Protein AF-A0A8B7NC45-F1 (afdb_monomer_lite)

pLDDT: mean 71.76, std 17.16, range [35.25, 95.25]

Radius of gyration: 17.86 Å; chains: 1; bounding box: 54×34×38 Å

InterPro domains:
  IPR001254 Serine proteases, trypsin domain [PF00089] (44-136)
  IPR001254 Serine proteases, trypsin domain [PS50240] (1-141)
  IPR001254 Serine proteases, trypsin domain [SM00020] (1-136)
  IPR009003 Peptidase S1, PA clan [SSF50494] (44-141)
  IPR033116 Serine proteases, trypsin family, serine active site [PS00135] (87-98)
  IPR050127 Serine Proteases (Peptidase S1 Family) [PTHR24264] (43-141)

Foldseek 3Di:
DDPPPFWDWQPVLVVLVVPPPDPPDPPQQPAPFQKFWAQDDQFDPGDTHPDIHIDGKGWDDLVVVCVVCPPVRDPQKTKIFQAASDFHDPPQAQGFGWGQDPVRDIDGQWGFHADPTTRRSGIGMTGGVVVCSVVVSVVCNRPIDGDDDD

Structure (mmCIF, N/CA/C/O backbone):
data_AF-A0A8B7NC45-F1
#
_entry.id   AF-A0A8B7NC45-F1
#
loop_
_atom_site.group_PDB
_atom_site.id
_atom_site.type_symbol
_atom_site.label_atom_id
_atom_site.label_alt_id
_atom_site.label_comp_id
_atom_site.label_asym_id
_atom_site.label_entity_id
_atom_site.label_seq_id
_atom_site.pdbx_PDB_ins_code
_atom_site.Cartn_x
_atom_site.Cartn_y
_atom_site.Cartn_z
_atom_site.occupancy
_atom_site.B_iso_or_equiv
_atom_site.auth_seq_id
_atom_site.auth_comp_id
_atom_site.auth_asym_id
_atom_site.auth_atom_id
_atom_site.pdbx_PDB_model_num
ATOM 1 N N . MET A 1 1 ? 37.643 15.802 -21.378 1.00 38.19 1 MET A N 1
ATOM 2 C CA . MET A 1 1 ? 36.261 15.288 -21.267 1.00 38.19 1 MET A CA 1
ATOM 3 C C . MET A 1 1 ? 36.067 14.907 -19.808 1.00 38.19 1 MET A C 1
ATOM 5 O O . MET A 1 1 ? 36.705 13.965 -19.362 1.00 38.19 1 MET A O 1
ATOM 9 N N . ALA A 1 2 ? 35.367 15.733 -19.028 1.00 36.53 2 ALA A N 1
ATOM 10 C CA . ALA A 1 2 ? 35.261 15.566 -17.579 1.00 36.53 2 ALA A CA 1
ATOM 11 C C . ALA A 1 2 ? 34.209 14.498 -17.244 1.00 36.53 2 ALA A C 1
ATOM 13 O O . ALA A 1 2 ? 33.056 14.626 -17.643 1.00 36.53 2 ALA A O 1
ATOM 14 N N . SER A 1 3 ? 34.607 13.449 -16.526 1.00 48.47 3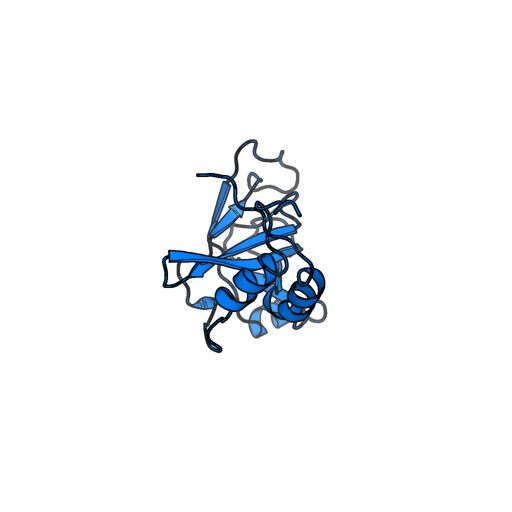 SER A N 1
ATOM 15 C CA . SER A 1 3 ? 33.694 12.470 -15.941 1.00 48.47 3 SER A CA 1
ATOM 16 C C . SER A 1 3 ? 32.981 13.103 -14.744 1.00 48.47 3 SER A C 1
ATOM 18 O O . SER A 1 3 ? 33.560 13.232 -13.665 1.00 48.47 3 SER A O 1
ATOM 20 N N . THR A 1 4 ? 31.726 13.506 -14.911 1.00 51.47 4 THR A N 1
ATOM 21 C CA . THR A 1 4 ? 30.836 13.905 -13.811 1.00 51.47 4 THR A CA 1
ATOM 22 C C . THR A 1 4 ? 30.354 12.652 -13.077 1.00 51.47 4 THR A C 1
ATOM 24 O O . THR A 1 4 ? 29.223 12.202 -13.243 1.00 51.47 4 THR A O 1
ATOM 27 N N . GLY A 1 5 ? 31.253 12.015 -12.329 1.00 62.62 5 GLY A N 1
ATOM 28 C CA . GLY A 1 5 ? 30.969 10.795 -11.585 1.00 62.62 5 GLY A CA 1
ATOM 29 C C . GLY A 1 5 ? 30.358 11.106 -10.230 1.00 62.62 5 GLY A C 1
ATOM 30 O O . GLY A 1 5 ? 31.115 11.269 -9.291 1.00 62.62 5 GLY A O 1
ATOM 31 N N . TRP A 1 6 ? 29.026 11.162 -10.152 1.00 60.03 6 TRP A N 1
ATOM 32 C CA . TRP A 1 6 ? 28.257 10.888 -8.920 1.00 60.03 6 TRP A CA 1
ATOM 33 C C . TRP A 1 6 ? 26.862 10.321 -9.193 1.00 60.03 6 TRP A C 1
ATOM 35 O O . TRP A 1 6 ? 26.222 9.863 -8.255 1.00 60.03 6 TRP A O 1
ATOM 45 N N . CYS A 1 7 ? 26.402 10.314 -10.450 1.00 63.94 7 CYS A N 1
ATOM 46 C CA . CYS A 1 7 ? 25.089 9.809 -10.829 1.00 63.94 7 CYS A CA 1
ATOM 47 C C . CYS A 1 7 ? 25.211 8.884 -12.042 1.00 63.94 7 CYS A C 1
ATOM 49 O O . CYS A 1 7 ? 25.778 9.284 -13.061 1.00 63.94 7 CYS A O 1
ATOM 51 N N . GLN A 1 8 ? 24.705 7.655 -11.936 1.00 62.88 8 GLN A N 1
ATOM 52 C CA . GLN A 1 8 ? 24.682 6.705 -13.049 1.00 62.88 8 GLN A CA 1
ATOM 53 C C . GLN A 1 8 ? 23.299 6.702 -13.720 1.00 62.88 8 GLN A C 1
ATOM 55 O O . GLN A 1 8 ? 22.299 6.572 -13.002 1.00 62.88 8 GLN A O 1
ATOM 60 N N . PRO A 1 9 ? 23.218 6.830 -15.062 1.00 65.19 9 PRO A N 1
ATOM 61 C CA . PRO A 1 9 ? 21.986 6.545 -15.796 1.00 65.19 9 PRO A CA 1
ATOM 62 C C . PRO A 1 9 ? 21.595 5.070 -15.607 1.00 65.19 9 PRO A C 1
ATOM 64 O O . PRO A 1 9 ? 22.456 4.225 -15.351 1.00 65.19 9 PRO A O 1
ATOM 67 N N . ASP A 1 10 ? 20.296 4.778 -15.647 1.00 62.25 10 ASP A N 1
ATOM 68 C CA . ASP A 1 10 ? 19.688 3.455 -15.410 1.00 62.25 10 ASP A CA 1
ATOM 69 C C . ASP A 1 10 ? 19.908 2.864 -14.002 1.00 62.25 10 ASP A C 1
ATOM 71 O O . ASP A 1 10 ? 19.517 1.724 -13.724 1.00 62.25 10 ASP A O 1
ATOM 75 N N . GLY A 1 11 ? 20.535 3.608 -13.083 1.00 60.19 11 GLY A N 1
ATOM 76 C CA . GLY A 1 11 ? 20.840 3.123 -11.736 1.00 60.19 11 GLY A CA 1
ATOM 77 C C . GLY A 1 11 ? 19.583 2.750 -10.946 1.00 60.19 11 GLY A C 1
ATOM 78 O O . GLY A 1 11 ? 19.584 1.767 -10.206 1.00 60.19 11 GLY A O 1
ATOM 79 N N . ILE A 1 12 ? 18.484 3.478 -11.165 1.00 60.53 12 ILE A N 1
ATOM 80 C CA . ILE A 1 12 ? 17.194 3.184 -10.534 1.00 60.53 12 ILE A CA 1
ATOM 81 C C . ILE A 1 12 ? 16.591 1.891 -11.104 1.00 60.53 12 ILE A C 1
ATOM 83 O O . ILE A 1 12 ? 16.144 1.040 -10.336 1.00 60.53 12 ILE A O 1
ATOM 87 N N . ASN A 1 13 ? 16.660 1.676 -12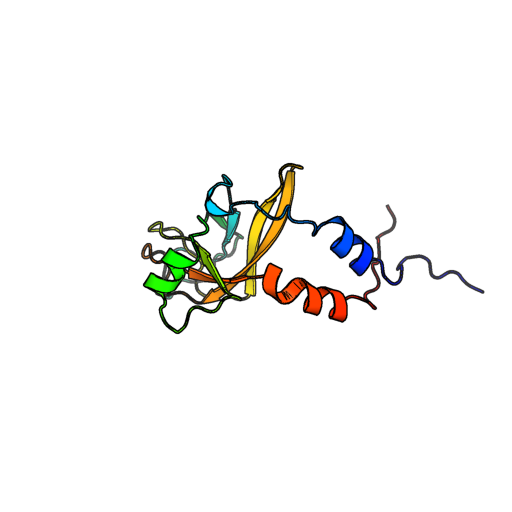.421 1.00 60.00 13 ASN A N 1
ATOM 88 C CA . ASN A 1 13 ? 16.130 0.467 -13.053 1.00 60.00 13 ASN A CA 1
ATOM 89 C C . ASN A 1 13 ? 16.924 -0.799 -12.659 1.00 60.00 13 ASN A C 1
ATOM 91 O O . ASN A 1 13 ? 16.352 -1.868 -12.452 1.00 60.00 13 ASN A O 1
ATOM 95 N N . ARG A 1 14 ? 18.246 -0.695 -12.446 1.00 59.41 14 ARG A N 1
ATOM 96 C CA . ARG A 1 14 ? 19.068 -1.809 -11.919 1.00 59.41 14 ARG A CA 1
ATOM 97 C C . ARG A 1 14 ? 18.696 -2.210 -10.492 1.00 59.41 14 ARG A C 1
ATOM 99 O O . ARG A 1 14 ? 18.745 -3.392 -10.151 1.00 59.41 14 ARG A O 1
ATOM 106 N N . LEU A 1 15 ? 18.315 -1.251 -9.650 1.00 58.78 15 LEU A N 1
ATOM 107 C CA . LEU A 1 15 ? 17.762 -1.568 -8.337 1.00 58.78 15 LEU A CA 1
ATOM 108 C C . LEU A 1 15 ? 16.369 -2.188 -8.492 1.00 58.78 15 LEU A C 1
ATOM 110 O O . LEU A 1 15 ? 16.116 -3.277 -7.995 1.00 58.78 15 LEU A O 1
ATOM 114 N N . VAL A 1 16 ? 15.464 -1.579 -9.248 1.00 58.41 16 VAL A N 1
ATOM 115 C CA . VAL A 1 16 ? 14.107 -2.131 -9.356 1.00 58.41 16 VAL A CA 1
ATOM 116 C C . VAL A 1 16 ? 14.092 -3.544 -9.982 1.00 58.41 16 VAL A C 1
ATOM 118 O O . VAL A 1 16 ? 13.483 -4.465 -9.450 1.00 58.41 16 VAL A O 1
ATOM 121 N N . SER A 1 17 ? 14.890 -3.821 -11.003 1.00 55.88 17 SER A N 1
ATOM 122 C CA . SER A 1 17 ? 14.971 -5.181 -11.565 1.00 55.88 17 SER A CA 1
ATOM 123 C C . SER A 1 17 ? 15.573 -6.230 -10.609 1.00 55.88 17 SER A C 1
ATOM 125 O O . SER A 1 17 ? 15.156 -7.390 -10.631 1.00 55.88 17 SER A O 1
ATOM 127 N N . SER A 1 18 ? 16.521 -5.853 -9.742 1.00 53.59 18 SER A N 1
ATOM 128 C CA . SER A 1 18 ? 17.182 -6.787 -8.810 1.00 53.59 18 SER A CA 1
ATOM 129 C C . SER A 1 18 ? 16.405 -7.036 -7.514 1.00 53.59 18 SER A C 1
ATOM 131 O O . SER A 1 18 ? 16.540 -8.108 -6.926 1.00 53.59 18 SER A O 1
ATOM 133 N N . TRP A 1 19 ? 15.576 -6.081 -7.084 1.00 45.28 19 TRP A N 1
ATOM 134 C CA . TRP A 1 19 ? 14.812 -6.168 -5.837 1.00 45.28 19 TRP A CA 1
ATOM 135 C C . TRP A 1 19 ? 13.393 -6.733 -6.016 1.00 45.28 19 TRP A C 1
ATOM 137 O O . TRP A 1 19 ? 12.831 -7.239 -5.053 1.00 45.28 19 TRP A O 1
ATOM 147 N N . TRP A 1 20 ? 12.805 -6.682 -7.217 1.00 50.03 20 TRP A N 1
ATOM 148 C CA . TRP A 1 20 ? 11.361 -6.916 -7.403 1.00 50.03 20 TRP A CA 1
ATOM 149 C C . TRP A 1 20 ? 10.980 -8.263 -8.028 1.00 50.03 20 TRP A C 1
ATOM 151 O O . TRP A 1 20 ? 9.835 -8.462 -8.441 1.00 50.03 20 TRP A O 1
ATOM 161 N N . HIS A 1 21 ? 11.891 -9.239 -8.021 1.00 41.19 21 HIS A N 1
ATOM 162 C CA . HIS A 1 21 ? 11.524 -10.636 -8.258 1.00 41.19 21 HIS A CA 1
ATOM 163 C C . HIS A 1 21 ? 10.774 -11.181 -7.032 1.00 41.19 21 HIS A C 1
ATOM 165 O O . HIS A 1 21 ? 11.323 -11.946 -6.240 1.00 41.19 21 HIS A O 1
ATOM 171 N N . GLN A 1 22 ? 9.504 -10.797 -6.860 1.00 43.22 22 GLN A N 1
ATOM 172 C CA . GLN A 1 22 ? 8.629 -11.516 -5.940 1.00 43.22 22 GLN A CA 1
ATOM 173 C C . GLN A 1 22 ? 8.532 -12.961 -6.440 1.00 43.22 22 GLN A C 1
ATOM 175 O O . GLN A 1 22 ? 8.171 -13.169 -7.604 1.00 43.22 22 GLN A O 1
ATOM 180 N N . PRO A 1 23 ? 8.831 -13.979 -5.614 1.00 38.34 23 PRO A N 1
ATOM 181 C CA . PRO A 1 23 ? 8.528 -15.344 -5.991 1.00 38.34 23 PRO A CA 1
ATOM 182 C C . PRO A 1 23 ? 7.029 -15.412 -6.282 1.00 38.34 23 PRO A C 1
ATOM 184 O O . PRO A 1 23 ? 6.202 -15.126 -5.410 1.00 38.34 23 PRO A O 1
ATOM 187 N N . ALA A 1 24 ? 6.670 -15.751 -7.519 1.00 35.25 24 ALA A N 1
ATOM 188 C CA . ALA A 1 24 ? 5.295 -16.068 -7.861 1.00 35.25 24 ALA A CA 1
ATOM 189 C C . ALA A 1 24 ? 4.827 -17.178 -6.902 1.00 35.25 24 ALA A C 1
ATOM 191 O O . ALA A 1 24 ? 5.316 -18.302 -6.974 1.00 35.25 24 ALA A O 1
ATOM 192 N N . GLY A 1 25 ? 3.948 -16.840 -5.951 1.00 35.41 25 GLY A N 1
ATOM 193 C CA . GLY A 1 25 ? 3.477 -17.776 -4.923 1.00 35.41 25 GLY A CA 1
ATOM 194 C C . GLY A 1 25 ? 3.689 -17.358 -3.465 1.00 35.41 25 GLY A C 1
ATOM 195 O O . GLY A 1 25 ? 3.297 -18.120 -2.584 1.00 35.41 25 GLY A O 1
ATOM 196 N N . VAL A 1 26 ? 4.244 -16.175 -3.162 1.00 44.62 26 VAL A N 1
ATOM 197 C CA . VAL A 1 26 ? 4.216 -15.667 -1.776 1.00 44.62 26 VAL A CA 1
ATOM 198 C C . VAL A 1 26 ? 2.779 -15.320 -1.396 1.00 44.62 26 VAL A C 1
ATOM 200 O O . VAL A 1 26 ? 2.209 -14.332 -1.864 1.00 44.62 26 VAL A O 1
ATOM 203 N N . ASN A 1 27 ? 2.188 -16.134 -0.525 1.00 44.03 27 ASN A N 1
ATOM 204 C CA . ASN A 1 27 ? 0.921 -15.804 0.095 1.00 44.03 27 ASN A CA 1
ATOM 205 C C . ASN A 1 27 ? 1.149 -14.715 1.154 1.00 44.03 27 ASN A C 1
ATOM 207 O O . ASN A 1 27 ? 1.655 -14.968 2.247 1.00 44.03 27 ASN A O 1
ATOM 211 N N . LEU A 1 28 ? 0.808 -13.475 0.804 1.00 51.44 28 LEU A N 1
ATOM 212 C CA . LEU A 1 28 ? 0.982 -12.298 1.661 1.00 51.44 28 LEU A CA 1
ATOM 213 C C . LEU A 1 28 ? 0.157 -12.373 2.964 1.00 51.44 28 LEU A C 1
ATOM 215 O O . LEU A 1 28 ? 0.430 -11.610 3.894 1.00 51.44 28 LEU A O 1
ATOM 219 N N . SER A 1 29 ? -0.824 -13.285 3.054 1.00 46.84 29 SER A N 1
ATOM 220 C CA . SER A 1 29 ? -1.556 -13.573 4.296 1.00 46.84 29 SER A CA 1
ATOM 221 C C . SER A 1 29 ? -0.726 -14.329 5.337 1.00 46.84 29 SER A C 1
ATOM 223 O O . SER A 1 29 ? -1.064 -14.280 6.522 1.00 46.84 29 SER A O 1
ATOM 225 N N . ASP A 1 30 ? 0.342 -15.009 4.904 1.00 44.97 30 ASP A N 1
ATOM 226 C CA . ASP A 1 30 ? 1.118 -15.959 5.713 1.00 44.97 30 ASP A CA 1
ATOM 227 C C . ASP A 1 30 ? 2.436 -15.356 6.230 1.00 44.97 30 ASP A C 1
ATOM 229 O O . ASP A 1 30 ? 3.199 -16.024 6.927 1.00 44.97 30 ASP A O 1
ATOM 233 N N . GLN A 1 31 ? 2.714 -14.084 5.918 1.00 48.81 31 GLN A N 1
ATOM 234 C CA . GLN A 1 31 ? 3.917 -13.383 6.370 1.00 48.81 31 GLN A CA 1
ATOM 235 C C . GLN A 1 31 ? 3.691 -12.740 7.756 1.00 48.81 31 GLN A C 1
ATOM 237 O O . GLN A 1 31 ? 2.857 -11.836 7.894 1.00 48.81 31 GLN A O 1
ATOM 242 N N . PRO A 1 32 ? 4.415 -13.167 8.812 1.00 39.94 32 PRO A N 1
ATOM 243 C CA . PRO A 1 32 ? 4.353 -12.513 10.112 1.00 39.94 32 PRO A CA 1
ATOM 244 C C . PRO A 1 32 ? 5.039 -11.139 10.042 1.00 39.94 32 PRO A C 1
ATOM 246 O O . PRO A 1 32 ? 6.236 -11.040 9.785 1.00 39.94 32 PRO A O 1
ATOM 249 N N . GLY A 1 33 ? 4.292 -10.063 10.312 1.00 46.00 33 GLY A N 1
ATOM 250 C CA . GLY A 1 33 ? 4.878 -8.732 10.528 1.00 46.00 33 GLY A CA 1
ATOM 251 C C . GLY A 1 33 ? 4.832 -7.759 9.346 1.00 46.00 33 GLY A C 1
ATOM 252 O O . GLY A 1 33 ? 5.761 -6.966 9.172 1.00 46.00 33 GLY A O 1
ATOM 253 N N . ASN A 1 34 ? 3.744 -7.755 8.578 1.00 46.94 34 ASN A N 1
ATOM 254 C CA . ASN A 1 34 ? 3.416 -6.679 7.636 1.00 46.94 34 ASN A CA 1
ATOM 255 C C . ASN A 1 34 ? 3.288 -5.349 8.400 1.00 46.94 34 ASN A C 1
ATOM 257 O O . ASN A 1 34 ? 2.237 -5.041 8.952 1.00 46.94 34 ASN A O 1
ATOM 261 N N . THR A 1 35 ? 4.374 -4.593 8.525 1.00 47.47 35 THR A N 1
ATOM 262 C CA . THR A 1 35 ? 4.425 -3.404 9.382 1.00 47.47 35 THR A CA 1
ATOM 263 C C . THR A 1 35 ? 4.055 -2.178 8.552 1.00 47.47 35 THR A C 1
ATOM 265 O O . THR A 1 35 ? 4.810 -1.760 7.673 1.00 47.47 35 THR A O 1
ATOM 268 N N . LYS A 1 36 ? 2.896 -1.577 8.825 1.00 49.94 36 LYS A N 1
ATOM 269 C CA . LYS A 1 36 ? 2.548 -0.242 8.336 1.00 49.94 36 LYS A CA 1
ATOM 270 C C . LYS A 1 36 ? 3.209 0.803 9.242 1.00 49.94 36 LYS A C 1
ATOM 272 O O . LYS A 1 36 ? 3.256 0.617 10.453 1.00 49.94 36 LYS A O 1
ATOM 277 N N . ARG A 1 37 ? 3.688 1.919 8.680 1.00 43.53 37 ARG A N 1
ATOM 278 C CA . ARG A 1 37 ? 4.028 3.142 9.438 1.00 43.53 37 ARG A CA 1
ATOM 279 C C . ARG A 1 37 ? 2.776 4.046 9.510 1.00 43.53 37 ARG A C 1
ATOM 281 O O . ARG A 1 37 ? 2.091 4.234 8.510 1.00 43.53 37 ARG A O 1
ATOM 288 N N . HIS A 1 38 ? 2.399 4.500 10.700 1.00 49.59 38 HIS A N 1
ATOM 289 C CA . HIS A 1 38 ? 1.213 5.303 11.037 1.00 49.59 38 HIS A CA 1
ATOM 290 C C . HIS A 1 38 ? 1.609 6.730 11.414 1.00 49.59 38 HIS A C 1
ATOM 292 O O . HIS A 1 38 ? 2.679 6.942 11.965 1.00 49.59 38 HIS A O 1
ATOM 298 N N . SER A 1 39 ? 0.726 7.701 11.195 1.00 43.53 39 SER A N 1
ATOM 299 C CA . SER A 1 39 ? 0.867 9.070 11.711 1.00 43.53 39 SER A CA 1
ATOM 300 C C . SER A 1 39 ? -0.423 9.590 12.370 1.00 43.53 39 SER A C 1
ATOM 302 O O . SER A 1 39 ? -0.654 10.795 12.415 1.00 43.53 39 SER A O 1
ATOM 304 N N . MET A 1 40 ? -1.284 8.728 12.933 1.00 51.03 40 MET A N 1
ATOM 305 C CA . MET A 1 40 ? -2.487 9.196 13.646 1.00 51.03 40 MET A CA 1
ATOM 306 C C . MET A 1 40 ? -2.859 8.408 14.899 1.00 51.03 40 MET A C 1
ATOM 308 O O . MET A 1 40 ? -2.735 7.187 14.973 1.00 51.03 40 MET A O 1
ATOM 312 N N . ASN A 1 41 ? -3.393 9.149 15.870 1.00 42.66 41 ASN A N 1
ATOM 313 C CA . ASN A 1 41 ? -3.918 8.652 17.133 1.00 42.66 41 ASN A CA 1
ATOM 314 C C . ASN A 1 41 ? -5.382 8.229 16.902 1.00 42.66 41 ASN A C 1
ATOM 316 O O . ASN A 1 41 ? -6.277 9.044 17.060 1.00 42.66 41 ASN A O 1
ATOM 320 N N . ASN A 1 42 ? -5.613 6.989 16.464 1.00 47.50 42 ASN A N 1
ATOM 321 C CA . ASN A 1 42 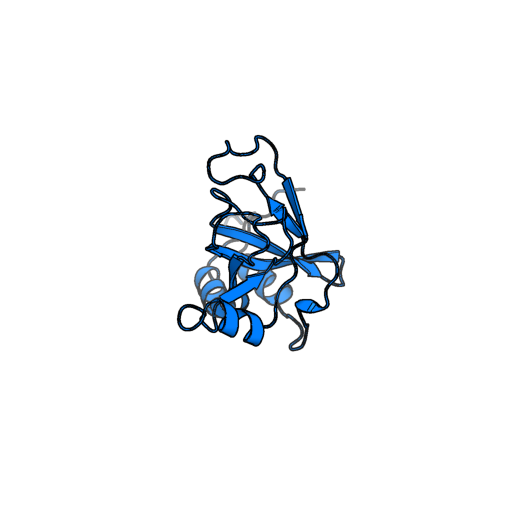? -6.838 6.178 16.629 1.00 47.50 42 ASN A CA 1
ATOM 322 C C . ASN A 1 42 ? -8.256 6.809 16.458 1.00 47.50 42 ASN A C 1
ATOM 324 O O . ASN A 1 42 ? -9.231 6.206 16.897 1.00 47.50 42 ASN A O 1
ATOM 328 N N . ALA A 1 43 ? -8.442 7.993 15.867 1.00 48.72 43 ALA A N 1
ATOM 329 C CA . ALA A 1 43 ? -9.759 8.628 15.819 1.00 48.72 43 ALA A CA 1
ATOM 330 C C . ALA A 1 43 ? -9.965 9.486 14.570 1.00 48.72 43 ALA A C 1
ATOM 332 O O . ALA A 1 43 ? -9.180 10.382 14.257 1.00 48.72 43 ALA A O 1
ATOM 333 N N . THR A 1 44 ? -11.097 9.260 13.903 1.00 49.00 44 THR A N 1
ATOM 334 C CA . THR A 1 44 ? -11.714 10.213 12.979 1.00 49.00 44 THR A CA 1
ATOM 335 C C . THR A 1 44 ? -11.829 11.581 13.663 1.00 49.00 44 THR A C 1
ATOM 337 O O . THR A 1 44 ? -12.587 11.723 14.620 1.00 49.00 44 THR A O 1
ATOM 340 N N . GLY A 1 45 ? -11.061 12.571 13.197 1.00 53.53 45 GLY A N 1
ATOM 341 C CA . GLY A 1 45 ? -11.059 13.938 13.741 1.00 53.53 45 GLY A CA 1
ATOM 342 C C . GLY A 1 45 ? -10.003 14.235 14.816 1.00 53.53 45 GLY A C 1
ATOM 343 O O . GLY A 1 45 ? -10.027 15.321 15.388 1.00 53.53 45 GLY A O 1
ATOM 344 N N . GLY A 1 46 ? -9.079 13.310 15.099 1.00 60.31 46 GLY A N 1
ATOM 345 C CA . GLY A 1 46 ? -7.921 13.576 15.959 1.00 60.31 46 GLY A CA 1
ATOM 346 C C . GLY A 1 46 ? -6.813 14.363 15.246 1.00 60.31 46 GLY A C 1
ATOM 347 O O . GLY A 1 46 ? -6.672 14.292 14.025 1.00 60.31 46 GLY A O 1
ATOM 348 N N . SER A 1 47 ? -5.996 15.096 16.007 1.00 62.91 47 SER A N 1
ATOM 349 C CA . SER A 1 47 ? -4.782 15.723 15.467 1.00 62.91 47 SER A CA 1
ATOM 350 C C . SER A 1 47 ? -3.779 14.658 14.993 1.00 62.91 47 SER A C 1
ATOM 352 O O . SER A 1 47 ? -3.649 13.622 15.659 1.00 62.91 47 SER A O 1
ATOM 354 N N . PRO A 1 48 ? -3.033 14.907 13.897 1.00 66.62 48 PRO A N 1
ATOM 355 C CA . PRO A 1 48 ? -1.929 14.048 13.480 1.00 66.62 48 PRO A CA 1
ATOM 356 C C . PRO A 1 48 ? -0.929 13.813 14.616 1.00 66.62 48 PRO A C 1
ATOM 358 O O . PRO A 1 48 ? -0.722 14.682 15.469 1.00 66.62 48 PRO A O 1
ATOM 361 N N . SER A 1 49 ? -0.301 12.639 14.633 1.00 69.44 49 SER A N 1
ATOM 362 C CA . SER A 1 49 ? 0.747 12.353 15.610 1.00 69.44 49 SER A CA 1
ATOM 363 C C . SER A 1 49 ? 2.012 13.150 15.266 1.00 69.44 49 SER A C 1
ATOM 365 O O . SER A 1 49 ? 2.437 13.115 14.109 1.00 69.44 49 SER A O 1
ATOM 367 N N . PRO A 1 50 ? 2.660 13.834 16.230 1.00 71.44 50 PRO A N 1
ATOM 368 C CA . PRO A 1 50 ? 3.926 14.529 15.981 1.00 71.44 50 PRO A CA 1
ATOM 369 C C . PRO A 1 50 ? 5.103 13.559 15.785 1.00 71.44 50 PRO A C 1
ATOM 371 O O . PRO A 1 50 ? 6.204 13.982 15.442 1.00 71.44 50 PRO A O 1
ATOM 374 N N . VAL A 1 51 ? 4.886 12.263 16.027 1.00 74.81 51 VAL A N 1
ATOM 375 C CA . VAL A 1 51 ? 5.868 11.193 15.868 1.00 74.81 51 VAL A CA 1
ATOM 376 C C . VAL A 1 51 ? 5.337 10.125 14.922 1.00 74.81 51 VAL A C 1
ATOM 378 O O . VAL A 1 51 ? 4.138 9.860 14.852 1.00 74.81 51 VAL A O 1
ATOM 381 N N . LEU A 1 52 ? 6.251 9.492 14.190 1.00 70.81 52 LEU A N 1
ATOM 382 C CA . LEU A 1 52 ? 5.907 8.391 13.304 1.00 70.81 52 LEU A CA 1
ATOM 383 C C . LEU A 1 52 ? 5.606 7.139 14.137 1.00 70.81 52 LEU A C 1
ATOM 385 O O . LEU A 1 52 ? 6.450 6.647 14.881 1.00 70.81 52 LEU A O 1
ATOM 389 N N . LEU A 1 53 ? 4.394 6.631 13.997 1.00 73.69 53 LEU A N 1
ATOM 390 C CA . LEU A 1 53 ? 3.883 5.412 14.607 1.00 73.69 53 LEU A CA 1
ATOM 391 C C . LEU A 1 53 ? 4.009 4.231 13.630 1.00 73.69 53 LEU A C 1
ATOM 393 O O . LEU A 1 53 ? 4.413 4.392 12.478 1.00 73.69 53 LEU A O 1
ATOM 397 N N . ALA A 1 54 ? 3.676 3.020 14.072 1.00 72.19 54 ALA A N 1
ATOM 398 C CA . ALA A 1 54 ? 3.611 1.833 13.224 1.00 72.19 54 ALA A CA 1
ATOM 399 C C . ALA A 1 54 ? 2.640 0.797 13.807 1.00 72.19 54 ALA A C 1
ATOM 401 O O . ALA A 1 54 ? 2.535 0.687 15.026 1.00 72.19 54 ALA A O 1
ATOM 402 N N . VAL A 1 55 ? 1.956 0.032 12.953 1.00 74.12 55 VAL A N 1
ATOM 403 C CA . VAL A 1 55 ? 1.065 -1.063 13.362 1.00 74.12 55 VAL A CA 1
ATOM 404 C C . VAL A 1 55 ? 1.181 -2.217 12.364 1.00 74.12 55 VAL A C 1
ATOM 406 O O . VAL A 1 55 ? 1.311 -1.980 11.157 1.00 74.12 55 VAL A O 1
ATOM 409 N N . PRO A 1 56 ? 1.173 -3.476 12.824 1.00 74.44 56 PRO A N 1
ATOM 410 C CA . PRO A 1 56 ? 1.071 -4.613 11.925 1.00 74.44 56 PRO A CA 1
ATOM 411 C C . PRO A 1 56 ? -0.315 -4.670 11.260 1.00 74.44 56 PRO A C 1
ATOM 413 O O . PRO A 1 56 ? -1.329 -4.410 11.895 1.00 74.44 56 PRO A O 1
ATOM 416 N N . GLN A 1 57 ? -0.382 -5.018 9.975 1.00 76.75 57 GLN A N 1
ATOM 417 C CA . GLN A 1 57 ? -1.636 -5.124 9.220 1.00 76.75 57 GLN A CA 1
ATOM 418 C C . GLN A 1 57 ? -1.708 -6.454 8.473 1.00 76.75 57 GLN A C 1
ATOM 420 O O . GLN A 1 57 ? -0.860 -6.769 7.640 1.00 76.75 57 GLN A O 1
ATOM 425 N N . ARG A 1 58 ? -2.747 -7.253 8.714 1.00 83.31 58 ARG A N 1
ATOM 426 C CA . ARG A 1 58 ? -2.925 -8.516 7.987 1.00 83.31 58 ARG A CA 1
ATOM 427 C C . ARG A 1 58 ? -3.437 -8.239 6.578 1.00 83.31 58 ARG A C 1
ATOM 429 O O . ARG A 1 58 ? -4.506 -7.658 6.442 1.00 83.31 58 ARG A O 1
ATOM 436 N N . ILE A 1 59 ? -2.722 -8.686 5.549 1.00 86.38 59 ILE A N 1
ATOM 437 C CA . ILE A 1 59 ? -3.235 -8.658 4.173 1.00 86.38 59 ILE A CA 1
ATOM 438 C C . ILE A 1 59 ? -4.292 -9.755 4.043 1.00 86.38 59 ILE A C 1
ATOM 440 O O . ILE A 1 59 ? -4.063 -10.893 4.453 1.00 86.38 59 ILE A O 1
ATOM 444 N N . LEU A 1 60 ? -5.459 -9.396 3.515 1.00 88.31 60 LEU A N 1
ATOM 445 C CA . LEU A 1 60 ? -6.585 -10.308 3.357 1.00 88.31 60 LEU A CA 1
ATOM 446 C C . LEU A 1 60 ? -6.650 -10.860 1.932 1.00 88.31 60 LEU A C 1
ATOM 448 O O . LEU A 1 60 ? -6.213 -10.228 0.968 1.00 88.31 60 LEU A O 1
ATOM 452 N N . ASP A 1 61 ? -7.262 -12.034 1.806 1.00 89.94 61 ASP A N 1
ATOM 453 C CA . ASP A 1 61 ? -7.504 -12.675 0.520 1.00 89.94 61 ASP A CA 1
ATOM 454 C C . ASP A 1 61 ? -8.347 -11.803 -0.413 1.00 89.94 61 ASP A C 1
ATOM 456 O O . ASP A 1 61 ? -9.356 -11.214 -0.014 1.00 89.94 61 ASP A O 1
ATOM 460 N N . ALA A 1 62 ? -8.011 -11.805 -1.704 1.00 88.56 62 ALA A N 1
ATOM 461 C CA . ALA A 1 62 ? -8.732 -11.016 -2.703 1.00 88.56 62 ALA A CA 1
ATOM 462 C C . ALA A 1 62 ? -10.226 -11.384 -2.783 1.00 88.56 62 ALA A C 1
ATOM 464 O O . ALA A 1 62 ? -11.062 -10.530 -3.088 1.00 88.56 62 ALA A O 1
ATOM 465 N N . VAL A 1 63 ? -10.580 -12.642 -2.490 1.00 91.38 63 VAL A N 1
ATOM 466 C CA . VAL A 1 63 ? -11.977 -13.099 -2.405 1.00 91.38 63 VAL A CA 1
ATOM 467 C C . VAL A 1 63 ? -12.691 -12.453 -1.219 1.00 91.38 63 VAL A C 1
ATOM 469 O O . VAL A 1 63 ? -13.826 -11.999 -1.368 1.00 91.38 63 VAL A O 1
ATOM 472 N N . VAL A 1 64 ? -12.027 -12.368 -0.063 1.00 91.00 64 VAL A N 1
ATOM 473 C CA . VAL A 1 64 ? -12.559 -11.704 1.134 1.00 91.00 64 VAL A CA 1
ATOM 474 C C . VAL A 1 64 ? -12.738 -10.214 0.858 1.00 91.00 64 VAL A C 1
ATOM 476 O O . VAL A 1 64 ? -13.842 -9.701 1.022 1.00 91.00 64 VAL A O 1
ATOM 479 N N . CYS A 1 65 ? -11.716 -9.539 0.325 1.00 90.81 65 CYS A N 1
ATOM 480 C CA . CYS A 1 65 ? -11.805 -8.123 -0.032 1.00 90.81 65 CYS A CA 1
ATOM 481 C C . CYS A 1 65 ? -12.943 -7.851 -1.028 1.00 90.81 65 CYS A C 1
ATOM 483 O O . CYS A 1 65 ? -13.715 -6.909 -0.863 1.00 90.81 65 CYS A O 1
ATOM 485 N N . ARG A 1 66 ? -13.115 -8.707 -2.042 1.00 93.88 66 ARG A N 1
ATOM 486 C CA . ARG A 1 66 ? -14.199 -8.562 -3.023 1.00 93.88 66 ARG A CA 1
ATOM 487 C C . ARG A 1 66 ? -15.584 -8.726 -2.400 1.00 93.88 66 ARG A C 1
ATOM 489 O O . ARG A 1 66 ? -16.514 -8.060 -2.842 1.00 93.88 66 ARG A O 1
ATOM 496 N N . ARG A 1 67 ? -15.734 -9.581 -1.383 1.00 93.25 67 ARG A N 1
ATOM 497 C CA . ARG A 1 67 ? -16.992 -9.707 -0.627 1.00 93.25 67 ARG A CA 1
ATOM 498 C C . ARG A 1 67 ? -17.284 -8.459 0.206 1.00 93.25 67 ARG A C 1
ATOM 500 O O . ARG A 1 67 ? -18.438 -8.060 0.271 1.00 93.25 67 ARG A O 1
ATOM 507 N N . LEU A 1 68 ? -16.257 -7.841 0.791 1.00 91.00 68 LEU A N 1
ATOM 508 C CA . LEU A 1 68 ? -16.401 -6.651 1.637 1.00 91.00 68 LEU A CA 1
ATOM 509 C C . LEU A 1 68 ? -16.674 -5.373 0.828 1.00 91.00 68 LEU A C 1
ATOM 511 O O . LEU A 1 68 ? -17.570 -4.611 1.166 1.00 91.00 68 LEU A O 1
ATOM 515 N N . PHE A 1 69 ? -15.941 -5.157 -0.267 1.00 91.12 69 PHE A N 1
ATOM 516 C CA . PHE A 1 69 ? -15.982 -3.907 -1.044 1.00 91.12 69 PHE A CA 1
ATOM 517 C C . PHE A 1 69 ? -16.772 -4.017 -2.364 1.00 91.12 69 PHE A C 1
ATOM 519 O O . PHE A 1 69 ? -16.972 -3.028 -3.078 1.00 91.12 69 PHE A O 1
ATOM 526 N N . GLY A 1 70 ? -17.226 -5.219 -2.729 1.00 92.50 70 GLY A N 1
ATOM 527 C CA . GLY A 1 70 ? -18.073 -5.462 -3.895 1.00 92.50 70 GLY A CA 1
ATOM 528 C C . GLY A 1 70 ? -17.470 -4.953 -5.209 1.00 92.50 70 GLY A C 1
ATOM 529 O O . GLY A 1 70 ? -16.303 -5.185 -5.524 1.00 92.50 70 GLY A O 1
ATOM 530 N N . LYS A 1 71 ? -18.282 -4.234 -5.996 1.00 92.00 71 LYS A N 1
ATOM 531 C CA . LYS A 1 71 ? -17.906 -3.706 -7.325 1.00 92.00 71 LYS A CA 1
ATOM 532 C C . LYS A 1 71 ? -16.788 -2.655 -7.299 1.00 92.00 71 LYS A C 1
ATOM 534 O O . LYS A 1 71 ? -16.196 -2.376 -8.350 1.00 92.00 71 LYS A O 1
ATOM 539 N N . TYR A 1 72 ? -16.530 -2.058 -6.136 1.00 90.19 72 TYR A N 1
ATOM 540 C CA . TYR A 1 72 ? -15.489 -1.048 -5.954 1.00 90.19 72 TYR A CA 1
ATOM 541 C C . TYR A 1 72 ? -14.099 -1.679 -5.837 1.00 90.19 72 TYR A C 1
ATOM 543 O O . TYR A 1 72 ? -13.118 -1.029 -6.182 1.00 90.19 72 TYR A O 1
ATOM 551 N N . PHE A 1 73 ? -14.010 -2.961 -5.468 1.00 94.31 73 PHE A N 1
ATOM 552 C CA . PHE A 1 73 ? -12.743 -3.683 -5.415 1.00 94.31 73 PHE A CA 1
ATOM 553 C C . PHE A 1 73 ? -12.264 -4.092 -6.810 1.00 94.31 73 PHE A C 1
ATOM 555 O O . PHE A 1 73 ? -12.947 -4.836 -7.525 1.00 94.31 73 PHE A O 1
ATOM 562 N N . LYS A 1 74 ? -11.079 -3.625 -7.209 1.00 95.25 74 LYS A N 1
ATOM 563 C CA . LYS A 1 74 ? -10.465 -3.928 -8.511 1.00 95.25 74 LYS A CA 1
ATOM 564 C C . LYS A 1 74 ? -9.280 -4.892 -8.363 1.00 95.25 74 LYS A C 1
ATOM 566 O O . LYS A 1 74 ? -8.688 -4.958 -7.293 1.00 95.25 74 LYS A O 1
ATOM 571 N N . PRO A 1 75 ? -8.889 -5.625 -9.426 1.00 94.25 75 PRO A N 1
ATOM 572 C CA . PRO A 1 75 ? -7.706 -6.497 -9.390 1.00 94.25 75 PRO A CA 1
ATOM 573 C C . PRO A 1 75 ? -6.391 -5.776 -9.051 1.00 94.25 75 PRO A C 1
ATOM 575 O O . PRO A 1 75 ? -5.462 -6.406 -8.553 1.00 94.25 75 PRO A O 1
ATOM 578 N N . SER A 1 76 ? -6.331 -4.465 -9.302 1.00 94.44 76 SER A N 1
ATOM 579 C CA . SER A 1 76 ? -5.224 -3.567 -8.954 1.00 94.44 76 SER A CA 1
ATOM 580 C C . SER A 1 76 ? -5.256 -3.070 -7.502 1.00 94.44 76 SER A C 1
ATOM 582 O O . SER A 1 76 ? -4.527 -2.145 -7.147 1.00 94.44 76 SER A O 1
ATOM 584 N N . MET A 1 77 ? -6.096 -3.668 -6.655 1.00 94.88 77 MET A N 1
ATOM 585 C CA . MET A 1 77 ? -6.235 -3.341 -5.238 1.00 94.88 77 MET A CA 1
ATOM 586 C C . MET A 1 77 ? -5.909 -4.554 -4.365 1.00 94.88 77 MET A C 1
ATOM 588 O O . MET A 1 77 ? -6.068 -5.707 -4.772 1.00 94.88 77 MET A O 1
ATOM 592 N N . LEU A 1 78 ? -5.487 -4.281 -3.136 1.00 92.88 78 LEU A N 1
ATOM 593 C CA . LEU A 1 78 ? -5.431 -5.240 -2.034 1.00 92.88 78 LEU A CA 1
ATOM 594 C C . LEU A 1 78 ? -6.125 -4.624 -0.818 1.00 92.88 78 LEU A C 1
ATOM 596 O O . LEU A 1 78 ? -6.268 -3.404 -0.752 1.00 92.88 78 LEU A O 1
ATOM 600 N N . CYS A 1 79 ? -6.568 -5.437 0.137 1.00 90.06 79 CYS A N 1
ATOM 601 C CA . CYS A 1 79 ? -7.055 -4.921 1.411 1.00 90.06 79 CYS A CA 1
ATOM 602 C C . CYS A 1 79 ? -6.284 -5.537 2.576 1.00 90.06 79 CYS A C 1
ATOM 604 O O . CYS A 1 79 ? -5.839 -6.685 2.500 1.00 90.06 79 CYS A O 1
ATOM 606 N N . ALA A 1 80 ? -6.090 -4.751 3.629 1.00 88.31 80 ALA A N 1
ATOM 607 C CA . ALA A 1 80 ? -5.379 -5.174 4.823 1.00 88.31 80 ALA A CA 1
ATOM 608 C C . ALA A 1 80 ? -6.022 -4.580 6.082 1.00 88.31 80 ALA A C 1
ATOM 610 O O . ALA A 1 80 ? -6.722 -3.572 6.005 1.00 88.31 80 ALA A O 1
ATOM 611 N N . GLY A 1 81 ? -5.809 -5.236 7.221 1.00 84.50 81 GLY A N 1
ATOM 612 C CA . GLY A 1 81 ? -6.355 -4.839 8.517 1.00 84.50 81 GLY A CA 1
ATOM 613 C C . GLY A 1 81 ? -7.382 -5.835 9.036 1.00 84.50 81 GLY A C 1
ATOM 614 O O . GLY A 1 81 ? -7.188 -7.047 8.929 1.00 84.50 81 GLY A O 1
ATOM 615 N N . GLY A 1 82 ? -8.466 -5.330 9.625 1.00 74.62 82 GLY A N 1
ATOM 616 C CA . GLY A 1 82 ? -9.491 -6.166 10.258 1.00 74.62 82 GLY A CA 1
ATOM 617 C C . GLY A 1 82 ? -9.345 -6.313 11.778 1.00 74.62 82 GLY A C 1
ATOM 618 O O . GLY A 1 82 ? -10.050 -7.118 12.384 1.00 74.62 82 GLY A O 1
ATOM 619 N N . VAL A 1 83 ? -8.428 -5.565 12.401 1.00 72.44 83 VAL A N 1
ATOM 620 C CA . VAL A 1 83 ? -8.208 -5.562 13.855 1.00 72.44 83 VAL A CA 1
ATOM 621 C C . VAL A 1 83 ? -8.673 -4.225 14.424 1.00 72.44 83 VAL A C 1
ATOM 623 O O . VAL A 1 83 ? -8.278 -3.153 13.969 1.00 72.44 83 VAL A O 1
ATOM 626 N N . LYS A 1 84 ? -9.568 -4.272 15.413 1.00 71.12 84 LYS A N 1
ATOM 627 C CA . LYS A 1 84 ? -10.081 -3.063 16.067 1.00 71.12 84 LYS A CA 1
ATOM 628 C C . LYS A 1 84 ? -8.946 -2.352 16.809 1.00 71.12 84 LYS A C 1
ATOM 630 O O . LYS A 1 84 ? -8.197 -2.996 17.534 1.00 71.12 84 LYS A O 1
ATOM 635 N N . GLY A 1 85 ? -8.854 -1.032 16.667 1.00 66.50 85 GLY A N 1
ATOM 636 C CA . GLY A 1 85 ? -7.752 -0.234 17.215 1.00 66.50 85 GLY A CA 1
ATOM 637 C C . GLY A 1 85 ? -6.522 -0.133 16.302 1.00 66.50 85 GLY A C 1
ATOM 638 O O . GLY A 1 85 ? -5.611 0.624 16.624 1.00 66.50 85 GLY A O 1
ATOM 639 N N . GLU A 1 86 ? -6.497 -0.843 15.167 1.00 69.25 86 GLU A N 1
ATOM 640 C CA . GLU A 1 86 ? -5.343 -0.905 14.263 1.00 69.25 86 GLU A CA 1
ATOM 641 C C . GLU A 1 86 ? -5.749 -0.598 12.816 1.00 69.25 86 GLU A C 1
ATOM 643 O O . GLU A 1 86 ? -6.226 -1.476 12.098 1.00 69.25 86 GLU A O 1
ATOM 648 N N . ASP A 1 87 ? -5.542 0.637 12.354 1.00 60.50 87 ASP A N 1
ATOM 649 C CA . ASP A 1 87 ? -5.874 1.000 10.971 1.00 60.50 87 ASP A CA 1
ATOM 650 C C . ASP A 1 87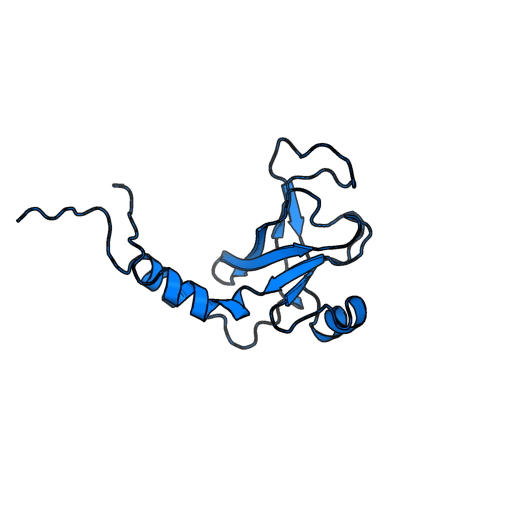 ? -5.126 2.239 10.470 1.00 60.50 87 ASP A C 1
ATOM 652 O O . ASP A 1 87 ? -4.629 3.063 11.246 1.00 60.50 87 ASP A O 1
ATOM 656 N N . SER A 1 88 ? -5.043 2.359 9.150 1.00 63.09 88 SER A N 1
ATOM 657 C CA . SER A 1 88 ? -4.667 3.594 8.465 1.00 63.09 88 SER A CA 1
ATOM 658 C C . SER A 1 88 ? -5.728 4.651 8.736 1.00 63.09 88 SER A C 1
ATOM 660 O O . SER A 1 88 ? -6.915 4.350 8.667 1.00 63.09 88 SER A O 1
ATOM 662 N N . CYS A 1 89 ? -5.327 5.888 9.019 1.00 67.50 89 CYS A N 1
ATOM 663 C CA . CYS A 1 89 ? -6.297 6.964 9.199 1.00 67.50 89 CYS A CA 1
ATOM 664 C C . CYS A 1 89 ? -6.044 8.136 8.254 1.00 67.50 89 CYS A C 1
ATOM 666 O O . CYS A 1 89 ? -5.242 8.047 7.322 1.00 67.50 89 CYS A O 1
ATOM 668 N N . 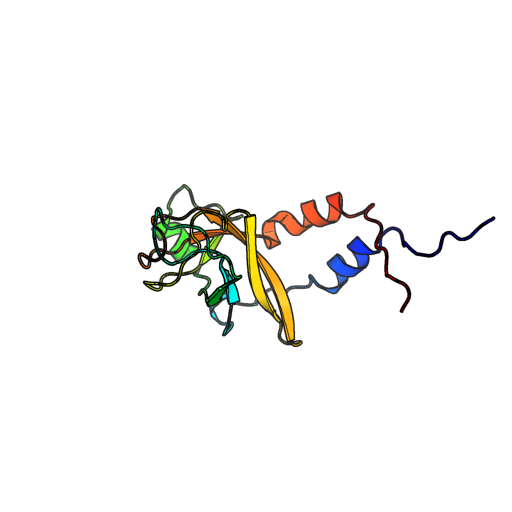GLN A 1 90 ? -6.778 9.229 8.467 1.00 64.94 90 GLN A N 1
ATOM 669 C CA . GLN A 1 90 ? -6.590 10.472 7.727 1.00 64.94 90 GLN A CA 1
ATOM 670 C C . GLN A 1 90 ? -5.098 10.861 7.734 1.00 64.94 90 GLN A C 1
ATOM 672 O O . GLN A 1 90 ? -4.364 10.545 8.660 1.00 64.94 90 GLN A O 1
ATOM 677 N N . GLY A 1 91 ? -4.593 11.473 6.668 1.00 67.50 91 GLY A N 1
ATOM 678 C CA . GLY A 1 91 ? -3.172 11.848 6.587 1.00 67.50 91 GLY A CA 1
ATOM 679 C C . GLY A 1 91 ? -2.167 10.710 6.329 1.00 67.50 91 GLY A C 1
ATOM 680 O O . GLY A 1 91 ? -1.034 11.015 5.981 1.00 67.50 91 GLY A O 1
ATOM 681 N N . ASP A 1 92 ? -2.558 9.430 6.391 1.00 73.00 92 ASP A N 1
ATOM 682 C CA . ASP A 1 92 ? -1.701 8.316 5.938 1.00 73.00 92 ASP A CA 1
ATOM 683 C C . ASP A 1 92 ? -1.835 8.036 4.424 1.00 73.00 92 ASP A C 1
ATOM 685 O O . ASP A 1 92 ? -1.149 7.160 3.896 1.00 73.00 92 ASP A O 1
ATOM 689 N N . SER A 1 93 ? -2.747 8.725 3.725 1.00 81.06 93 SER A N 1
ATOM 690 C CA . SER A 1 93 ? -3.017 8.507 2.295 1.00 81.06 93 SER A CA 1
ATOM 691 C C . SER A 1 93 ? -1.757 8.703 1.449 1.00 81.06 93 SER A C 1
ATOM 693 O O . SER A 1 93 ? -1.012 9.661 1.645 1.00 81.06 93 SER A O 1
ATOM 695 N N . GLY A 1 94 ? -1.491 7.768 0.533 1.00 84.69 94 GLY A N 1
ATOM 696 C CA . GLY A 1 94 ? -0.233 7.715 -0.221 1.00 84.69 94 GLY A CA 1
ATOM 697 C C . GLY A 1 94 ? 0.934 7.061 0.532 1.00 84.69 94 GLY A C 1
ATOM 698 O O . GLY A 1 94 ? 1.986 6.819 -0.057 1.00 84.69 94 GLY A O 1
ATOM 699 N N . GLY A 1 95 ? 0.761 6.730 1.814 1.00 85.88 95 GLY A N 1
ATOM 700 C CA . GLY A 1 95 ? 1.764 6.048 2.620 1.00 85.88 95 GLY A CA 1
ATOM 701 C C . GLY A 1 95 ? 1.974 4.578 2.211 1.00 85.88 95 GLY A C 1
ATOM 702 O O . GLY A 1 95 ? 1.044 3.921 1.736 1.00 85.88 95 GLY A O 1
ATOM 703 N N . PRO A 1 96 ? 3.181 4.026 2.409 1.00 87.38 96 PRO A N 1
ATOM 704 C CA . PRO A 1 96 ? 3.502 2.648 2.038 1.00 87.38 96 PRO A CA 1
ATOM 705 C C . PRO A 1 96 ? 3.036 1.599 3.065 1.00 87.38 96 PRO A C 1
ATOM 707 O O . PRO A 1 96 ? 3.209 1.754 4.277 1.00 87.38 96 PRO A O 1
ATOM 710 N N . LEU A 1 97 ? 2.529 0.476 2.553 1.00 85.56 97 LEU A N 1
ATOM 711 C CA . LEU A 1 97 ? 2.398 -0.800 3.258 1.00 85.56 97 LEU A CA 1
ATOM 712 C C . LEU A 1 97 ? 3.600 -1.682 2.904 1.00 85.56 97 LEU A C 1
ATOM 714 O O . LEU A 1 97 ? 3.813 -1.986 1.726 1.00 85.56 97 LEU A O 1
ATOM 718 N N . PHE A 1 98 ? 4.357 -2.107 3.918 1.00 85.31 98 PHE A N 1
ATOM 719 C CA . PHE A 1 98 ? 5.556 -2.920 3.730 1.00 85.31 98 PHE A CA 1
ATOM 720 C C . PHE A 1 98 ? 5.361 -4.371 4.160 1.00 85.31 98 PHE A C 1
ATOM 722 O O . PHE A 1 98 ? 4.669 -4.653 5.142 1.00 85.31 98 PHE A O 1
ATOM 729 N N . VAL A 1 99 ? 6.080 -5.269 3.493 1.00 81.56 99 VAL A N 1
ATOM 730 C CA . VAL A 1 99 ? 6.355 -6.625 3.984 1.00 81.56 99 VAL A CA 1
ATOM 731 C C . VAL A 1 99 ? 7.844 -6.795 4.230 1.00 81.56 99 VAL A C 1
ATOM 733 O O . VAL A 1 99 ? 8.663 -6.192 3.536 1.00 81.56 99 VAL A O 1
ATOM 736 N N . ARG A 1 100 ? 8.198 -7.599 5.233 1.00 79.06 100 ARG A N 1
ATOM 737 C CA . ARG A 1 100 ? 9.587 -8.008 5.456 1.00 79.06 100 ARG A CA 1
ATOM 738 C C . ARG A 1 100 ? 9.940 -9.117 4.476 1.00 79.06 100 ARG A C 1
ATOM 740 O O . ARG A 1 100 ? 9.178 -10.067 4.330 1.00 79.06 100 ARG A O 1
ATOM 747 N N . THR A 1 101 ? 11.090 -9.004 3.827 1.00 78.88 101 THR A N 1
ATOM 748 C CA . THR A 1 101 ? 11.596 -10.058 2.946 1.00 78.88 101 THR A CA 1
ATOM 749 C C . THR A 1 101 ? 12.312 -11.134 3.770 1.00 78.88 101 THR A C 1
ATOM 751 O O . THR A 1 101 ? 12.828 -10.838 4.855 1.00 78.88 101 THR A O 1
ATOM 754 N N . PRO A 1 102 ? 12.436 -12.373 3.257 1.00 74.44 102 PRO A N 1
ATOM 755 C CA . PRO A 1 102 ? 13.232 -13.419 3.907 1.00 74.44 102 PRO A CA 1
ATOM 756 C C . PRO A 1 102 ? 14.699 -13.024 4.134 1.00 74.44 102 PRO A C 1
ATOM 758 O O . PRO A 1 102 ? 15.351 -13.532 5.040 1.00 74.44 102 PRO A O 1
ATOM 761 N N . THR A 1 103 ? 15.216 -12.096 3.325 1.00 81.25 103 THR A N 1
ATOM 762 C CA . THR A 1 103 ? 16.578 -11.555 3.416 1.00 81.25 103 THR A CA 1
ATOM 763 C C . THR A 1 103 ? 16.722 -10.417 4.437 1.00 81.25 103 THR A C 1
ATOM 765 O O . THR A 1 103 ? 17.808 -9.862 4.577 1.00 81.25 103 THR A O 1
ATOM 768 N N . GLY A 1 104 ? 15.654 -10.059 5.161 1.00 77.88 104 GLY A N 1
ATOM 769 C CA . GLY A 1 104 ? 15.656 -8.998 6.177 1.00 77.88 104 GLY A CA 1
ATOM 770 C C . GLY A 1 104 ? 15.405 -7.583 5.638 1.00 77.88 104 GLY A C 1
ATOM 771 O O . GLY A 1 104 ? 15.434 -6.621 6.408 1.00 77.88 104 GLY A O 1
ATOM 772 N N . GLY A 1 105 ? 15.135 -7.446 4.338 1.00 80.94 105 GLY A N 1
ATOM 773 C CA . GLY A 1 105 ? 14.728 -6.199 3.692 1.00 80.94 105 GLY A CA 1
ATOM 774 C C . GLY A 1 105 ? 13.243 -5.879 3.887 1.00 80.94 105 GLY A C 1
ATOM 775 O O . GLY A 1 105 ? 12.511 -6.609 4.557 1.00 80.94 105 GLY A O 1
ATOM 776 N N . HIS A 1 106 ? 12.795 -4.769 3.297 1.00 80.69 106 HIS A N 1
ATOM 777 C CA . HIS A 1 106 ? 11.382 -4.391 3.246 1.00 80.69 106 HIS A CA 1
ATOM 778 C C . HIS A 1 106 ? 10.974 -4.086 1.805 1.00 80.69 106 HIS A C 1
ATOM 780 O O . HIS A 1 106 ? 11.656 -3.324 1.125 1.00 80.69 106 HIS A O 1
ATOM 786 N N . GLU A 1 107 ? 9.836 -4.621 1.375 1.00 84.31 107 GLU A N 1
ATOM 787 C CA . GLU A 1 107 ? 9.237 -4.352 0.064 1.00 84.31 107 GLU A CA 1
ATOM 788 C C . GLU A 1 107 ? 7.928 -3.583 0.225 1.00 84.31 107 GLU A C 1
ATOM 790 O O . GLU A 1 107 ? 7.134 -3.888 1.118 1.00 84.31 107 GLU A O 1
ATOM 795 N N . VAL A 1 108 ? 7.682 -2.596 -0.643 1.00 88.50 108 VAL A N 1
ATOM 796 C CA . VAL A 1 108 ? 6.400 -1.876 -0.683 1.00 88.50 108 VAL A CA 1
ATOM 797 C C . VAL A 1 108 ? 5.409 -2.693 -1.501 1.00 88.50 108 VAL A C 1
ATOM 799 O O . VAL A 1 108 ? 5.521 -2.782 -2.718 1.00 88.50 108 VAL A O 1
ATOM 802 N N . VAL A 1 109 ? 4.404 -3.264 -0.845 1.00 87.94 109 VAL A N 1
ATOM 803 C CA . VAL A 1 109 ? 3.378 -4.077 -1.522 1.00 87.94 109 VAL A CA 1
ATOM 804 C C . VAL A 1 109 ? 2.089 -3.306 -1.774 1.00 87.94 109 VAL A C 1
ATOM 806 O O . VAL A 1 109 ? 1.317 -3.661 -2.668 1.00 87.94 109 VAL A O 1
ATOM 809 N N . GLY A 1 110 ? 1.855 -2.243 -1.002 1.00 90.25 110 GLY A N 1
ATOM 810 C CA . GLY A 1 110 ? 0.636 -1.452 -1.068 1.00 90.25 110 GLY A CA 1
ATOM 811 C C . GLY A 1 110 ? 0.871 0.037 -0.850 1.00 90.25 110 GLY A C 1
ATOM 812 O O . GLY A 1 110 ? 1.815 0.428 -0.169 1.00 90.25 110 GLY A O 1
ATOM 813 N N . ILE A 1 111 ? -0.022 0.860 -1.394 1.00 90.56 111 ILE A N 1
ATOM 814 C CA . ILE A 1 111 ? -0.090 2.304 -1.128 1.00 90.56 111 ILE A CA 1
ATOM 815 C C . ILE A 1 111 ? -1.464 2.601 -0.531 1.00 90.56 111 ILE A C 1
ATOM 817 O O . ILE A 1 111 ? -2.471 2.203 -1.118 1.00 90.56 111 ILE A O 1
ATOM 821 N N . VAL A 1 112 ? -1.515 3.255 0.635 1.00 88.81 112 VAL A N 1
ATOM 822 C CA . VAL A 1 112 ? -2.770 3.601 1.328 1.00 88.81 112 VAL A CA 1
ATOM 823 C C . VAL A 1 112 ? -3.666 4.388 0.375 1.00 88.81 112 VAL A C 1
ATOM 825 O O . VAL A 1 112 ? -3.237 5.408 -0.167 1.00 88.81 112 VAL A O 1
ATOM 828 N N . SER A 1 113 ? -4.898 3.913 0.173 1.00 88.62 113 SER A N 1
ATOM 829 C CA . SER A 1 113 ? -5.849 4.531 -0.752 1.00 88.62 113 SER A CA 1
ATOM 830 C C . SER A 1 113 ? -7.095 5.027 -0.025 1.00 88.62 113 SER A C 1
ATOM 832 O O . SER A 1 113 ? -7.280 6.235 0.111 1.00 88.62 113 SER A O 1
ATOM 834 N N . PHE A 1 114 ? -7.935 4.118 0.473 1.00 85.94 114 PHE A N 1
ATOM 835 C CA . PHE A 1 114 ? -9.174 4.475 1.164 1.00 85.94 114 PHE A CA 1
ATOM 836 C C . PHE A 1 114 ? -9.590 3.395 2.161 1.00 85.94 114 PHE A C 1
ATOM 838 O O . PHE A 1 114 ? -9.161 2.250 2.079 1.00 85.94 114 PHE A O 1
ATOM 845 N N . GLY A 1 115 ? -10.464 3.754 3.086 1.00 78.75 115 GLY A N 1
ATOM 846 C CA . GL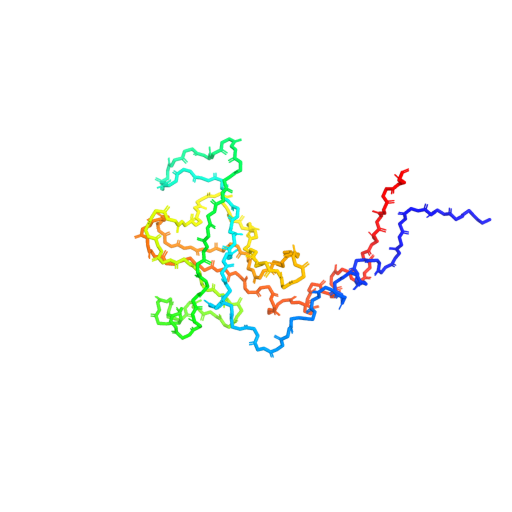Y A 1 115 ? -11.067 2.859 4.062 1.00 78.75 115 GLY A CA 1
ATOM 847 C C . GLY A 1 115 ? -12.240 3.570 4.720 1.00 78.75 115 GLY A C 1
ATOM 848 O O . GLY A 1 115 ? -12.391 4.786 4.569 1.00 78.75 115 GLY A O 1
ATOM 849 N N . ASP A 1 116 ? -13.072 2.810 5.419 1.00 69.38 116 ASP A N 1
ATOM 850 C CA . ASP A 1 116 ? -14.086 3.401 6.288 1.00 69.38 116 ASP A CA 1
ATOM 851 C C . ASP A 1 116 ? -13.430 3.981 7.553 1.00 69.38 116 ASP A C 1
ATOM 853 O O . ASP A 1 116 ? -12.209 3.978 7.699 1.00 69.38 116 ASP A O 1
ATOM 857 N N . ASN A 1 117 ? -14.250 4.514 8.464 1.00 68.44 117 ASN A N 1
ATOM 858 C CA . ASN A 1 117 ? -13.828 5.037 9.765 1.00 68.44 117 ASN A CA 1
ATOM 859 C C . ASN A 1 117 ? -12.666 4.233 10.376 1.00 68.44 117 ASN A C 1
ATOM 861 O O . ASN A 1 117 ? -12.765 3.015 10.562 1.00 68.44 117 ASN A O 1
ATOM 865 N N . CYS A 1 118 ? -11.597 4.947 10.725 1.00 69.69 118 CYS A N 1
ATOM 866 C CA . CYS A 1 118 ? -10.342 4.356 11.161 1.00 69.69 118 CYS A CA 1
ATOM 867 C C . CYS A 1 118 ? -10.529 3.473 12.395 1.00 69.69 118 CYS A C 1
ATOM 869 O O . CYS A 1 118 ? -11.249 3.836 13.328 1.00 69.69 118 CYS A O 1
ATOM 871 N N . ALA A 1 119 ? -9.814 2.352 12.426 1.00 66.50 119 ALA A N 1
ATOM 872 C CA . ALA A 1 119 ? -9.611 1.518 13.611 1.00 66.50 119 ALA A CA 1
ATOM 873 C C . ALA A 1 119 ? -10.902 0.927 14.200 1.00 66.50 119 ALA A C 1
ATOM 875 O O . ALA A 1 119 ? -10.942 0.435 15.331 1.00 66.50 119 ALA A O 1
ATOM 876 N N . THR A 1 120 ? -11.956 0.890 13.389 1.00 70.94 120 THR A N 1
ATOM 877 C CA . THR A 1 120 ? -13.218 0.213 13.698 1.00 70.94 120 THR A CA 1
ATOM 878 C C . THR A 1 120 ? -13.092 -1.309 13.672 1.00 70.94 120 THR A C 1
ATOM 880 O O . THR A 1 120 ? -13.958 -2.005 14.200 1.00 70.94 120 THR A O 1
ATOM 883 N N . GLY A 1 121 ? -12.003 -1.828 13.099 1.00 74.06 121 GLY A N 1
ATOM 884 C CA . GLY A 1 121 ? -11.844 -3.240 12.765 1.00 74.06 121 GLY A CA 1
ATOM 885 C C . GLY A 1 121 ? -12.347 -3.577 11.361 1.00 74.06 121 GLY A C 1
ATOM 886 O O . GLY A 1 121 ? -12.315 -4.743 10.982 1.00 74.06 121 GLY A O 1
ATOM 887 N N . ALA A 1 122 ? -12.783 -2.586 10.575 1.00 82.06 122 ALA A N 1
ATOM 888 C CA . ALA A 1 122 ? -12.909 -2.741 9.132 1.00 82.06 122 ALA A CA 1
ATOM 889 C C . ALA A 1 122 ? -11.509 -2.735 8.483 1.00 82.06 122 ALA A C 1
ATOM 891 O O . ALA A 1 122 ? -10.627 -2.019 8.954 1.00 82.06 122 ALA A O 1
ATOM 892 N N . PRO A 1 123 ? -11.259 -3.540 7.437 1.00 86.12 123 PRO A N 1
ATOM 893 C CA . PRO A 1 123 ? -10.029 -3.426 6.664 1.00 86.12 123 PRO A CA 1
ATOM 894 C C . PRO A 1 123 ? -10.040 -2.169 5.785 1.00 86.12 123 PRO A C 1
ATOM 896 O O . PRO A 1 123 ? -11.099 -1.697 5.373 1.00 86.12 123 PRO A O 1
ATOM 899 N N . ALA A 1 124 ? -8.853 -1.688 5.428 1.00 87.12 124 ALA A N 1
ATOM 900 C CA . ALA A 1 124 ? -8.651 -0.613 4.464 1.00 87.12 124 ALA A CA 1
ATOM 901 C C . ALA A 1 124 ? -8.181 -1.162 3.107 1.00 87.12 124 ALA A C 1
ATOM 903 O O . ALA A 1 124 ? -7.614 -2.256 3.011 1.00 87.12 124 ALA A O 1
ATOM 904 N N . VAL A 1 125 ? -8.410 -0.393 2.045 1.00 91.31 125 VAL A N 1
ATOM 905 C CA . VAL A 1 125 ? -7.986 -0.681 0.673 1.00 91.31 125 VAL A CA 1
ATOM 906 C C . VAL A 1 125 ? -6.709 0.079 0.330 1.00 91.31 125 VAL A C 1
ATOM 908 O O . VAL A 1 125 ? -6.553 1.275 0.588 1.00 91.31 125 VAL A O 1
ATOM 911 N N . TYR A 1 126 ? -5.810 -0.638 -0.332 1.00 92.38 126 TYR A N 1
ATOM 912 C CA . TYR A 1 126 ? -4.531 -0.153 -0.818 1.00 92.38 126 TYR A CA 1
ATOM 913 C C . TYR A 1 126 ? -4.426 -0.399 -2.323 1.00 92.38 126 TYR A C 1
ATOM 915 O O . TYR A 1 126 ? -4.931 -1.398 -2.847 1.00 92.38 126 TYR A O 1
ATOM 923 N N . THR A 1 127 ? -3.705 0.473 -3.019 1.00 94.12 127 THR A N 1
ATOM 924 C CA . THR A 1 127 ? -3.242 0.208 -4.386 1.00 94.12 127 THR A CA 1
ATOM 925 C C . THR A 1 127 ? -2.251 -0.947 -4.347 1.00 94.12 127 THR A C 1
ATOM 927 O O . THR A 1 127 ? -1.287 -0.891 -3.589 1.00 94.12 127 THR A O 1
ATOM 930 N N . LYS A 1 128 ? -2.455 -1.985 -5.161 1.00 93.38 128 LYS A N 1
ATOM 931 C CA . LYS A 1 128 ? -1.539 -3.125 -5.263 1.00 93.38 128 LYS A CA 1
ATOM 932 C C . LYS A 1 128 ? -0.339 -2.743 -6.129 1.00 93.38 128 LYS A C 1
ATOM 934 O O . LYS A 1 128 ? -0.469 -2.705 -7.349 1.00 93.38 128 LYS A O 1
ATOM 939 N N . VAL A 1 129 ? 0.824 -2.509 -5.516 1.00 92.38 129 VAL A N 1
ATOM 940 C CA . VAL A 1 129 ? 2.039 -2.039 -6.221 1.00 92.38 129 VAL A CA 1
ATOM 941 C C . VAL A 1 129 ? 2.429 -2.972 -7.365 1.00 92.38 129 VAL A C 1
ATOM 943 O O . VAL A 1 129 ? 2.699 -2.505 -8.466 1.00 92.38 129 VAL A O 1
ATOM 946 N N . ALA A 1 130 ? 2.334 -4.287 -7.149 1.00 89.75 130 ALA A N 1
ATOM 947 C CA . ALA A 1 130 ? 2.631 -5.296 -8.166 1.00 89.75 130 ALA A CA 1
ATOM 948 C C . ALA A 1 130 ? 1.846 -5.108 -9.483 1.00 89.75 130 ALA A C 1
ATOM 950 O O . ALA A 1 130 ? 2.338 -5.461 -10.548 1.00 89.75 130 ALA A O 1
ATOM 951 N N . SER A 1 131 ? 0.637 -4.535 -9.437 1.00 92.81 131 SER A N 1
ATOM 952 C CA . SER A 1 131 ? -0.169 -4.270 -10.639 1.00 92.81 131 SER A CA 1
ATOM 953 C C . SER A 1 131 ? 0.335 -3.096 -11.480 1.00 92.81 131 SER A C 1
ATOM 955 O O . SER A 1 131 ? -0.118 -2.940 -12.609 1.00 92.81 131 SER A O 1
ATOM 957 N N . PHE A 1 132 ? 1.240 -2.282 -10.939 1.00 93.50 132 PHE A N 1
ATOM 958 C CA . PHE A 1 132 ? 1.770 -1.082 -11.582 1.00 93.50 132 PHE A CA 1
ATOM 959 C C . PHE A 1 132 ? 3.284 -1.150 -11.800 1.00 93.50 132 PHE A C 1
ATOM 961 O O . PHE A 1 132 ? 3.844 -0.175 -12.286 1.00 93.50 132 PHE A O 1
ATOM 968 N N . LEU A 1 133 ? 3.943 -2.275 -11.492 1.00 87.44 133 LEU A N 1
ATOM 969 C CA . LEU A 1 133 ? 5.391 -2.423 -11.685 1.00 87.44 133 LEU A CA 1
ATOM 970 C C . LEU A 1 133 ? 5.848 -2.100 -13.115 1.00 87.44 133 LEU A C 1
ATOM 972 O O . LEU A 1 133 ? 6.767 -1.296 -13.222 1.00 87.44 133 LEU A O 1
ATOM 976 N N . PRO A 1 134 ? 5.182 -2.569 -14.193 1.00 88.81 134 PRO A N 1
ATOM 977 C CA . PRO A 1 134 ? 5.592 -2.195 -15.548 1.00 88.81 134 PRO A CA 1
ATOM 978 C C . PRO A 1 134 ? 5.554 -0.679 -15.779 1.00 88.81 134 PRO A C 1
ATOM 980 O O . PRO A 1 134 ? 6.481 -0.101 -16.328 1.00 88.81 134 PRO A O 1
ATOM 983 N N . TRP A 1 135 ? 4.509 -0.008 -15.280 1.00 91.44 135 TRP A N 1
ATOM 984 C CA . TRP A 1 135 ? 4.410 1.450 -15.370 1.00 91.44 135 TRP A CA 1
ATOM 985 C C . TRP A 1 135 ? 5.506 2.144 -14.555 1.00 91.44 135 TRP A C 1
ATOM 987 O O . TRP A 1 135 ? 6.065 3.136 -15.014 1.00 91.44 135 TRP A O 1
ATOM 997 N N . VAL A 1 136 ? 5.825 1.640 -13.359 1.00 87.12 136 VAL A N 1
ATOM 998 C CA . VAL A 1 136 ? 6.916 2.186 -12.543 1.00 87.12 136 VAL A CA 1
ATOM 999 C C . VAL A 1 136 ? 8.240 2.046 -13.285 1.00 87.12 136 VAL A C 1
ATOM 1001 O O . VAL A 1 136 ? 8.934 3.043 -13.418 1.00 87.12 136 VAL A O 1
ATOM 1004 N N . GLU A 1 137 ? 8.556 0.856 -13.800 1.00 84.81 137 GLU A N 1
ATOM 1005 C CA . GLU A 1 137 ? 9.776 0.563 -14.564 1.00 84.81 137 GLU A CA 1
ATOM 1006 C C . GLU A 1 137 ? 9.930 1.486 -15.779 1.00 84.81 137 GLU A C 1
ATOM 1008 O O . GLU A 1 137 ? 10.995 2.077 -15.966 1.00 84.81 137 GLU A O 1
ATOM 1013 N N . ASP A 1 138 ? 8.851 1.702 -16.533 1.00 85.56 138 ASP A N 1
ATOM 1014 C CA . ASP A 1 138 ? 8.847 2.610 -17.682 1.00 85.56 138 ASP A CA 1
ATOM 1015 C C . ASP A 1 138 ? 9.115 4.074 -17.282 1.00 85.56 138 ASP A C 1
ATOM 1017 O O . ASP A 1 138 ? 9.782 4.804 -18.011 1.00 85.56 138 ASP A O 1
ATOM 1021 N N . ASN A 1 139 ? 8.623 4.518 -16.118 1.00 86.44 139 ASN A N 1
ATOM 1022 C CA . ASN A 1 139 ? 8.731 5.914 -15.661 1.00 86.44 139 ASN A CA 1
ATOM 1023 C C . ASN A 1 139 ? 9.986 6.203 -14.822 1.00 86.44 139 ASN A C 1
ATOM 1025 O O . ASN A 1 139 ? 10.190 7.336 -14.392 1.00 86.44 139 ASN A O 1
ATOM 1029 N N . ILE A 1 140 ? 10.811 5.189 -14.566 1.00 82.75 140 ILE A N 1
ATOM 1030 C CA . ILE A 1 140 ? 12.105 5.331 -13.882 1.00 82.75 140 ILE A CA 1
ATOM 1031 C C . ILE A 1 140 ? 13.279 4.921 -14.771 1.00 82.75 140 ILE A C 1
ATOM 1033 O O . ILE A 1 140 ? 14.419 4.922 -14.301 1.00 82.75 140 ILE A O 1
ATOM 1037 N N . ALA A 1 141 ? 13.014 4.534 -16.022 1.00 75.50 141 ALA A N 1
ATOM 1038 C CA . ALA A 1 141 ? 14.018 4.018 -16.943 1.00 75.50 141 ALA A CA 1
ATOM 1039 C C . ALA A 1 141 ? 15.146 5.030 -17.204 1.00 75.50 141 ALA A C 1
ATOM 1041 O O . ALA A 1 141 ? 16.304 4.639 -17.260 1.00 75.50 141 ALA A O 1
ATOM 1042 N N . ASP A 1 142 ? 14.833 6.324 -17.275 1.00 75.56 142 ASP A N 1
ATOM 1043 C CA . ASP A 1 142 ? 15.794 7.427 -17.416 1.00 75.56 142 ASP A CA 1
ATOM 1044 C C . ASP A 1 142 ? 16.296 7.979 -16.065 1.00 75.56 142 ASP A C 1
ATOM 1046 O O . ASP A 1 142 ? 17.085 8.928 -16.006 1.00 75.56 142 ASP A O 1
ATOM 1050 N N . GLY A 1 143 ? 15.862 7.366 -14.962 1.00 71.88 143 GLY A N 1
ATOM 1051 C CA . GLY A 1 143 ? 16.174 7.772 -13.606 1.00 71.88 143 GLY A CA 1
ATOM 1052 C C . GLY A 1 143 ? 17.658 7.616 -13.277 1.00 71.88 143 GLY A C 1
ATOM 1053 O O . GLY A 1 143 ? 18.198 6.507 -13.198 1.00 71.88 143 GLY A O 1
ATOM 1054 N N . MET A 1 144 ? 18.320 8.741 -13.015 1.00 73.88 144 MET A N 1
ATOM 1055 C CA . MET A 1 144 ? 19.708 8.754 -12.562 1.00 73.88 144 MET A CA 1
ATOM 1056 C C . MET A 1 144 ? 19.782 8.458 -11.061 1.00 73.88 144 MET A C 1
ATOM 1058 O O . MET A 1 144 ? 19.183 9.162 -10.249 1.00 73.88 144 MET A O 1
ATOM 1062 N N . MET A 1 145 ? 20.560 7.446 -10.673 1.00 72.19 145 MET A N 1
ATOM 1063 C CA . MET A 1 145 ? 20.850 7.189 -9.262 1.00 72.19 145 MET A CA 1
ATOM 1064 C C . MET A 1 145 ? 22.148 7.882 -8.877 1.00 72.19 145 MET A C 1
ATOM 1066 O O . MET A 1 145 ? 23.195 7.577 -9.449 1.00 72.19 145 MET A O 1
ATOM 1070 N N . CYS A 1 146 ? 22.082 8.770 -7.887 1.00 75.12 146 CYS A N 1
ATOM 1071 C CA . CYS A 1 146 ? 23.260 9.404 -7.318 1.00 75.12 146 CYS A CA 1
ATOM 1072 C C . CYS A 1 146 ? 23.611 8.769 -5.972 1.00 75.12 146 CYS A C 1
ATOM 1074 O O . CYS A 1 146 ? 22.784 8.758 -5.060 1.00 75.12 146 CYS A O 1
ATOM 1076 N N . THR A 1 147 ? 24.827 8.246 -5.828 1.00 68.00 147 THR A N 1
ATOM 1077 C CA . THR A 1 147 ? 25.329 7.732 -4.544 1.00 68.00 147 THR A CA 1
ATOM 1078 C C . THR A 1 147 ? 26.249 8.775 -3.912 1.00 68.00 147 THR A C 1
ATOM 1080 O O . THR A 1 147 ? 27.192 9.193 -4.588 1.00 68.00 147 THR A O 1
ATOM 1083 N N . PRO A 1 148 ? 26.021 9.206 -2.656 1.00 63.94 148 PRO A N 1
ATOM 1084 C CA . PRO A 1 148 ? 26.943 10.107 -1.972 1.00 63.94 148 PRO A CA 1
ATOM 1085 C C . PRO A 1 148 ? 28.359 9.506 -1.884 1.00 63.94 148 PRO A C 1
ATOM 1087 O O . PRO A 1 148 ? 28.478 8.283 -1.762 1.00 63.94 148 PRO A O 1
ATOM 1090 N N . PRO A 1 149 ? 29.423 10.330 -1.913 1.00 61.31 149 PRO A N 1
ATOM 1091 C CA . PRO A 1 149 ? 30.756 9.888 -1.513 1.00 61.31 149 PRO A CA 1
ATOM 1092 C C . PRO A 1 149 ? 30.710 9.332 -0.083 1.00 61.31 149 PRO A C 1
ATOM 1094 O O . PRO A 1 149 ? 30.079 9.945 0.782 1.00 61.31 149 PRO A O 1
ATOM 1097 N N . GLY A 1 150 ? 31.335 8.170 0.128 1.00 62.03 150 GLY A N 1
ATOM 1098 C CA . GLY A 1 150 ? 31.489 7.542 1.446 1.00 62.03 150 GLY A CA 1
ATOM 1099 C C . GLY A 1 150 ? 32.508 8.233 2.340 1.00 62.03 150 GLY A C 1
ATOM 1100 O O . GLY A 1 150 ? 33.327 9.021 1.813 1.00 62.03 150 GLY A O 1
#

Sequence (150 aa):
MASTGWCQPDGINRLVSSWWHQPAGVNLSDQPGNTKRHSMNNATGGSPSPVLLAVPQRILDAVVCRRLFGKYFKPSMLCAGGVKGEDSCQGDSGGPLFVRTPTGGHEVVGIVSFGDNCATGAPAVYTKVASFLPWVEDNIADGMMCTPPG

Organism: Hyalella azteca (NCBI:txid294128)

Secondary structure (DSSP, 8-state):
----TTEETTHHHHHHHHH----TT--TTS-TT-EEEEEE-SSTTPPEEEEEEEEE-PBPPHHHHHHHHGGG--TTEEEEE-BTTB---TT-TTPEEEEE-TTS-EEEEEEEEE-SSTTSSPEEEEEEGGGGHHHHHHHHTT-PEEPPP-